Protein AF-A0A0Q5YP42-F1 (afdb_monomer)

Sequence (119 aa):
MPTTAIYAPRGNTLMAIGPDVPSATFDIVSFSGTVLGDRSNERRALLIWARCKATKGLVGGSIAQFCIETGWRRSTFEDRRRRACQRIADAKNSADAAISARDSDLTPVKSASDAMLTV

Nearest PDB structures (foldseek):
  3ktd-assembly2_C  TM=3.245E-01  e=7.751E+00  Corynebacterium glutamicum ATCC 13032
  3ktd-assembly1_B  TM=3.217E-01  e=7.751E+00  Corynebacterium glutamicum ATCC 13032

Radius of gyration: 23.54 Å; Cα contacts (8 Å, |Δi|>4): 55; chains: 1; bounding box: 39×55×82 Å

Solvent-acc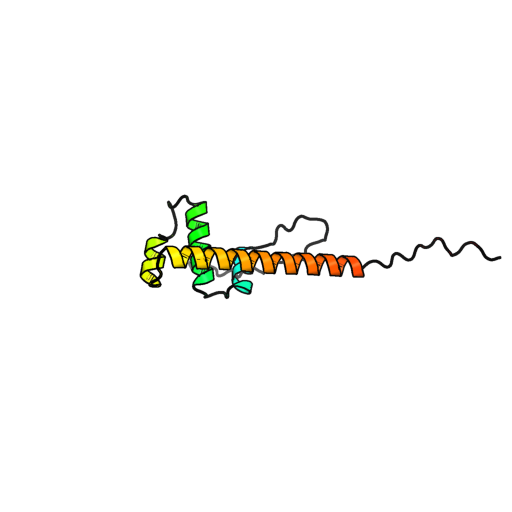essible surface area (backbone atoms only — not comparable to full-atom values): 7652 Å² total; per-residue (Å²): 135,86,83,77,80,81,86,72,81,79,74,83,84,76,71,87,82,66,97,90,55,85,74,88,74,76,52,64,70,62,49,42,26,74,74,54,35,79,84,31,68,61,38,52,51,42,52,42,52,53,38,22,61,77,44,74,62,76,48,63,77,53,72,67,56,53,25,62,77,69,72,42,52,73,66,56,51,53,53,49,37,52,52,50,52,48,54,49,50,53,53,49,51,54,52,54,50,54,50,56,55,54,61,63,72,71,65,79,81,72,72,89,75,81,86,80,84,87,131

pLDDT: mean 73.69, std 18.09, range [43.0, 95.25]

Structure (mmCIF, N/CA/C/O backbone):
data_AF-A0A0Q5YP42-F1
#
_entry.id   AF-A0A0Q5YP42-F1
#
loop_
_atom_site.group_PDB
_atom_site.id
_atom_site.type_symbol
_atom_site.label_atom_id
_atom_site.label_alt_id
_atom_site.label_comp_id
_atom_site.label_asym_id
_atom_site.label_entity_id
_atom_site.label_seq_id
_atom_site.pdbx_PDB_ins_code
_atom_site.Cartn_x
_atom_site.Cartn_y
_atom_site.Cartn_z
_atom_site.occupancy
_atom_site.B_iso_or_equiv
_atom_site.auth_seq_id
_atom_site.auth_comp_id
_atom_site.auth_asym_id
_atom_site.auth_atom_id
_atom_site.pdbx_PDB_model_num
ATOM 1 N N . MET A 1 1 ? -6.487 -44.520 10.528 1.00 49.25 1 MET A N 1
ATOM 2 C CA . MET A 1 1 ? -5.379 -44.228 9.590 1.00 49.25 1 MET A CA 1
ATOM 3 C C . MET A 1 1 ? -4.951 -42.780 9.794 1.00 49.25 1 MET A C 1
ATOM 5 O O . MET A 1 1 ? -5.850 -41.947 9.835 1.00 49.25 1 MET A O 1
ATOM 9 N N . PRO A 1 2 ? -3.659 -42.454 9.975 1.00 61.62 2 PRO A N 1
ATOM 10 C CA . PRO A 1 2 ? -3.226 -41.067 10.101 1.00 61.62 2 PRO A CA 1
ATOM 11 C C . PRO A 1 2 ? -3.082 -40.441 8.705 1.00 61.62 2 PRO A C 1
ATOM 13 O O . PRO A 1 2 ? -2.399 -40.979 7.837 1.00 61.62 2 PRO A O 1
ATOM 16 N N . THR A 1 3 ? -3.761 -39.319 8.473 1.00 61.50 3 THR A N 1
ATOM 17 C CA . THR A 1 3 ? -3.701 -38.537 7.231 1.00 61.50 3 THR A CA 1
ATOM 18 C C . THR A 1 3 ? -2.440 -37.675 7.220 1.00 61.50 3 THR A C 1
ATOM 20 O O . THR A 1 3 ? -2.432 -36.574 7.771 1.00 61.50 3 THR A O 1
ATOM 23 N N . THR A 1 4 ? -1.363 -38.160 6.604 1.00 65.81 4 THR A N 1
ATOM 24 C CA . THR A 1 4 ? -0.189 -37.330 6.298 1.00 65.81 4 THR A CA 1
ATOM 25 C C . THR A 1 4 ? -0.571 -36.303 5.231 1.00 65.81 4 THR A C 1
ATOM 27 O O . THR A 1 4 ? -1.028 -36.671 4.150 1.00 65.81 4 THR A O 1
ATOM 30 N N . ALA A 1 5 ? -0.394 -35.011 5.516 1.00 60.34 5 ALA A N 1
ATOM 31 C CA . ALA A 1 5 ? -0.582 -33.961 4.521 1.00 60.34 5 ALA A CA 1
ATOM 32 C C . ALA A 1 5 ? 0.525 -34.053 3.456 1.00 60.34 5 ALA A C 1
ATOM 34 O O . ALA A 1 5 ? 1.711 -33.987 3.777 1.00 60.34 5 ALA A O 1
ATOM 35 N N . ILE A 1 6 ? 0.141 -34.206 2.187 1.00 60.84 6 ILE A N 1
ATOM 36 C CA . ILE A 1 6 ? 1.075 -34.177 1.059 1.00 60.84 6 ILE A CA 1
ATOM 37 C C . ILE A 1 6 ? 1.528 -32.727 0.867 1.00 60.84 6 ILE A C 1
ATOM 39 O O . ILE A 1 6 ? 0.748 -31.866 0.457 1.00 60.84 6 ILE A O 1
ATOM 43 N N . TYR A 1 7 ? 2.793 -32.449 1.172 1.00 54.38 7 TYR A N 1
ATOM 44 C CA . TYR A 1 7 ? 3.435 -31.187 0.822 1.00 54.38 7 TYR A CA 1
ATOM 45 C C . TYR A 1 7 ? 3.734 -31.184 -0.684 1.00 54.38 7 TYR A C 1
ATOM 47 O O . TYR A 1 7 ? 4.683 -31.819 -1.136 1.00 54.38 7 TYR A O 1
ATOM 55 N N . ALA A 1 8 ? 2.902 -30.490 -1.462 1.00 61.41 8 ALA A N 1
ATOM 56 C CA . ALA A 1 8 ? 3.145 -30.218 -2.875 1.00 61.41 8 ALA A CA 1
ATOM 57 C C . ALA A 1 8 ? 3.630 -28.763 -3.019 1.00 61.41 8 ALA A C 1
ATOM 59 O O . ALA A 1 8 ? 2.803 -27.845 -2.959 1.00 61.41 8 ALA A O 1
ATOM 60 N N . PRO A 1 9 ? 4.942 -28.505 -3.174 1.00 54.12 9 PRO A N 1
ATOM 61 C CA . PRO A 1 9 ? 5.405 -27.172 -3.526 1.00 54.12 9 PRO A CA 1
ATOM 62 C C . PRO A 1 9 ? 4.781 -26.817 -4.876 1.00 54.12 9 PRO A C 1
ATOM 64 O O . PRO A 1 9 ? 4.972 -27.528 -5.863 1.00 54.12 9 PRO A O 1
ATOM 67 N N . ARG A 1 10 ? 3.980 -25.746 -4.928 1.00 52.69 10 ARG A N 1
ATOM 68 C CA . ARG A 1 10 ? 3.477 -25.244 -6.207 1.00 52.69 10 ARG A CA 1
ATOM 69 C C . ARG A 1 10 ? 4.692 -24.824 -7.022 1.00 52.69 10 ARG A C 1
ATOM 71 O O . ARG A 1 10 ? 5.364 -23.861 -6.662 1.00 52.69 10 ARG A O 1
ATOM 78 N N . GLY A 1 11 ? 4.985 -25.581 -8.079 1.00 47.44 11 GLY A N 1
ATOM 79 C CA . GLY A 1 11 ? 5.938 -25.161 -9.093 1.00 47.44 11 GLY A CA 1
ATOM 80 C C . GLY A 1 11 ? 5.554 -23.756 -9.531 1.00 47.44 11 GLY A C 1
ATOM 81 O O . GLY A 1 11 ? 4.381 -23.482 -9.782 1.00 47.44 11 GLY A O 1
ATOM 82 N N . ASN A 1 12 ? 6.522 -22.850 -9.520 1.00 53.34 12 ASN A N 1
ATOM 83 C CA . ASN A 1 12 ? 6.329 -21.469 -9.912 1.00 53.34 12 ASN A CA 1
ATOM 84 C C . ASN A 1 12 ? 5.919 -21.436 -11.394 1.00 53.34 12 ASN A C 1
ATOM 86 O O . ASN A 1 12 ? 6.774 -21.450 -12.275 1.00 53.34 12 ASN A O 1
ATOM 90 N N . THR A 1 13 ? 4.617 -21.445 -11.677 1.00 45.06 13 THR A N 1
ATOM 91 C CA . THR A 1 13 ? 4.045 -21.311 -13.024 1.00 45.06 13 THR A CA 1
ATOM 92 C C . THR A 1 13 ? 4.125 -19.855 -13.478 1.00 45.06 13 THR A C 1
ATOM 94 O O . THR A 1 13 ? 3.114 -19.233 -13.792 1.00 45.06 13 THR A O 1
ATOM 97 N N . LEU A 1 14 ? 5.327 -19.278 -13.470 1.00 48.91 14 LEU A N 1
ATOM 98 C CA . LEU A 1 14 ? 5.581 -18.028 -14.174 1.00 48.91 14 LEU A CA 1
ATOM 99 C C . LEU A 1 14 ? 5.798 -18.382 -15.641 1.00 48.91 14 LEU A C 1
ATOM 101 O O . LEU A 1 14 ? 6.866 -18.851 -16.026 1.00 48.91 14 LEU A O 1
ATOM 105 N N . MET A 1 15 ? 4.764 -18.187 -16.455 1.00 46.50 15 MET A N 1
ATOM 106 C CA . MET A 1 15 ? 4.938 -18.101 -17.900 1.00 46.50 15 MET A CA 1
ATOM 107 C C . MET A 1 15 ? 5.452 -16.707 -18.257 1.00 46.50 15 MET A C 1
ATOM 109 O O . MET A 1 15 ? 4.961 -15.705 -17.734 1.00 46.50 15 MET A O 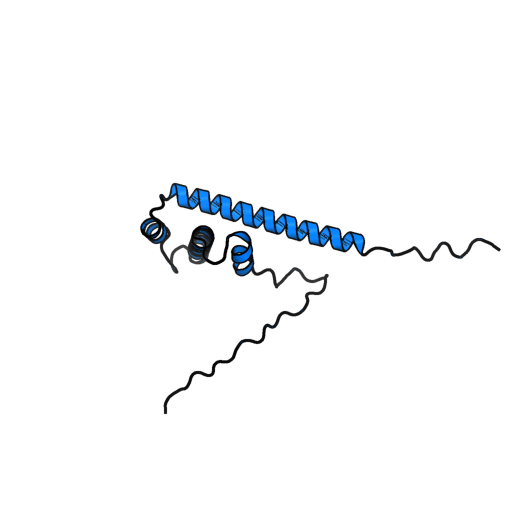1
ATOM 113 N N . ALA A 1 16 ? 6.445 -16.650 -19.146 1.00 46.66 16 ALA A N 1
ATOM 114 C CA . ALA A 1 16 ? 6.869 -15.405 -19.770 1.00 46.66 16 ALA A CA 1
ATOM 115 C C . ALA A 1 16 ? 5.684 -14.819 -20.553 1.00 46.66 16 ALA A C 1
ATOM 117 O O . ALA A 1 16 ? 5.049 -15.511 -21.348 1.00 46.66 16 ALA A O 1
ATOM 118 N N . ILE A 1 17 ? 5.352 -13.564 -20.270 1.00 47.44 17 ILE A N 1
ATOM 119 C CA . ILE A 1 17 ? 4.174 -12.887 -20.814 1.00 47.44 17 ILE A CA 1
ATOM 120 C C . ILE A 1 17 ? 4.538 -12.337 -22.196 1.00 47.44 17 ILE A C 1
ATOM 122 O O . ILE A 1 17 ? 5.544 -11.644 -22.333 1.00 47.44 17 ILE A O 1
ATOM 126 N N . GLY A 1 18 ? 3.734 -12.663 -23.211 1.00 51.78 18 GLY A N 1
ATOM 127 C CA . GLY A 1 18 ? 3.824 -12.061 -24.543 1.00 51.78 18 GLY A CA 1
ATOM 128 C C . GLY A 1 18 ? 3.208 -10.651 -24.582 1.00 51.78 18 GLY A C 1
ATOM 129 O O . GLY A 1 18 ? 2.331 -10.354 -23.771 1.00 51.78 18 GLY A O 1
ATOM 130 N N . PRO A 1 19 ? 3.635 -9.789 -25.521 1.00 54.56 19 PRO A N 1
ATOM 131 C CA . PRO A 1 19 ? 3.372 -8.343 -25.506 1.00 54.56 19 PRO A CA 1
ATOM 132 C C . PRO A 1 19 ? 1.915 -7.913 -25.769 1.00 54.56 19 PRO A C 1
ATOM 1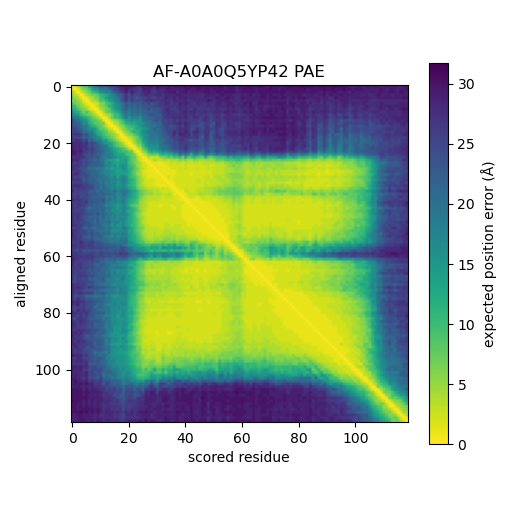34 O O . PRO A 1 19 ? 1.607 -6.739 -25.606 1.00 54.56 19 PRO A O 1
ATOM 137 N N . ASP A 1 20 ? 1.015 -8.828 -26.144 1.00 53.91 20 ASP A N 1
ATOM 138 C CA . ASP A 1 20 ? -0.336 -8.496 -26.642 1.00 53.91 20 ASP A CA 1
ATOM 139 C C . ASP A 1 20 ? -1.481 -8.918 -25.693 1.00 53.91 20 ASP A C 1
ATOM 141 O O . ASP A 1 20 ? -2.636 -9.061 -26.088 1.00 53.91 20 ASP A O 1
ATOM 145 N N . VAL A 1 21 ? -1.177 -9.160 -24.412 1.00 45.94 21 VAL A N 1
ATOM 146 C CA . VAL A 1 21 ? -2.184 -9.510 -23.394 1.00 45.94 21 VAL A CA 1
ATOM 147 C C . VAL A 1 21 ? -2.147 -8.474 -22.268 1.00 45.94 21 VAL A C 1
ATOM 149 O O . VAL A 1 21 ? -1.079 -8.267 -21.684 1.00 45.94 21 VAL A O 1
ATOM 152 N N . PRO A 1 22 ? -3.281 -7.843 -21.890 1.00 45.19 22 PRO A N 1
ATOM 153 C CA . PRO A 1 22 ? -3.342 -7.007 -20.697 1.00 45.19 22 PRO A CA 1
ATOM 154 C C . PRO A 1 22 ? -2.862 -7.828 -19.503 1.00 45.19 22 PRO A C 1
ATOM 156 O O . PRO A 1 22 ? -3.431 -8.881 -19.221 1.00 45.19 22 PRO A O 1
ATOM 159 N N . SER A 1 23 ? -1.789 -7.365 -18.856 1.00 46.91 23 SER A N 1
ATOM 160 C CA . SER A 1 23 ? -1.050 -8.069 -17.803 1.00 46.91 23 SER A CA 1
ATOM 161 C C . SER A 1 23 ? -1.973 -8.705 -16.757 1.00 46.91 23 SER A C 1
ATOM 163 O O . SER A 1 23 ? -2.326 -8.099 -15.746 1.00 46.91 23 SER A O 1
ATOM 165 N N . ALA A 1 24 ? -2.329 -9.971 -16.974 1.00 45.19 24 ALA A N 1
ATOM 166 C CA . ALA A 1 24 ? -3.054 -10.800 -16.017 1.00 45.19 24 ALA A CA 1
ATOM 167 C C . ALA A 1 24 ? -2.151 -11.251 -14.845 1.00 45.19 24 ALA A C 1
ATOM 169 O O . ALA A 1 24 ? -2.565 -12.058 -14.017 1.00 45.19 24 ALA A O 1
ATOM 170 N N . THR A 1 25 ? -0.927 -10.712 -14.749 1.00 53.94 25 THR A N 1
ATOM 171 C CA . THR A 1 25 ? 0.133 -11.164 -13.832 1.00 53.94 25 THR A CA 1
ATOM 172 C C . THR A 1 25 ? 0.667 -10.038 -12.941 1.00 53.94 25 THR A C 1
ATOM 174 O O . THR A 1 25 ? 1.617 -10.245 -12.188 1.00 53.94 25 THR A O 1
ATOM 177 N N . PHE A 1 26 ? 0.093 -8.830 -12.983 1.00 61.06 26 PHE A N 1
ATOM 178 C CA . PHE A 1 26 ? 0.498 -7.794 -12.034 1.00 61.06 26 PHE A CA 1
ATOM 179 C C . PHE A 1 26 ? -0.124 -8.052 -10.655 1.00 61.06 26 PHE A C 1
ATOM 181 O O . PHE A 1 26 ? -1.198 -7.548 -10.320 1.00 61.06 26 PHE A O 1
ATOM 188 N N . ASP A 1 27 ? 0.564 -8.851 -9.837 1.00 77.31 27 ASP A N 1
ATOM 189 C CA . ASP A 1 27 ? 0.195 -9.059 -8.441 1.00 77.31 27 ASP A CA 1
ATOM 190 C C . ASP A 1 27 ? 0.575 -7.830 -7.600 1.00 77.31 27 ASP A C 1
ATOM 192 O O . ASP A 1 27 ? 1.686 -7.702 -7.075 1.00 77.31 27 ASP A O 1
ATOM 196 N N . ILE A 1 28 ? -0.395 -6.927 -7.445 1.00 81.00 28 ILE A N 1
ATOM 197 C CA . ILE A 1 28 ? -0.283 -5.722 -6.617 1.00 81.00 28 ILE A CA 1
ATOM 198 C C . ILE A 1 28 ? 0.093 -6.035 -5.156 1.00 81.00 28 ILE A C 1
ATOM 200 O O . ILE A 1 28 ? 0.734 -5.215 -4.495 1.00 81.00 28 ILE A O 1
ATOM 204 N N . VAL A 1 29 ? -0.261 -7.215 -4.631 1.00 84.81 29 VAL A N 1
ATOM 205 C CA . VAL A 1 29 ? 0.073 -7.612 -3.255 1.00 84.81 29 VAL A CA 1
ATOM 206 C C . VAL A 1 29 ? 1.561 -7.917 -3.153 1.00 84.81 29 VAL A C 1
ATOM 208 O O . VAL A 1 29 ? 2.224 -7.395 -2.249 1.00 84.81 29 VAL A O 1
ATOM 211 N N . SER A 1 30 ? 2.105 -8.688 -4.091 1.00 84.06 30 SER A N 1
ATOM 212 C CA . SER A 1 30 ? 3.545 -8.945 -4.176 1.00 84.06 30 SER A CA 1
ATOM 213 C C . SER A 1 30 ? 4.331 -7.661 -4.455 1.00 84.06 30 SER A C 1
ATOM 215 O O . SER A 1 30 ? 5.291 -7.364 -3.744 1.00 84.06 30 SER A O 1
ATOM 217 N N . PHE A 1 31 ? 3.856 -6.818 -5.375 1.00 84.50 31 PHE A N 1
ATOM 218 C CA . PHE A 1 31 ? 4.478 -5.527 -5.687 1.00 84.50 31 PHE A CA 1
ATOM 219 C C . PHE A 1 31 ? 4.487 -4.554 -4.497 1.00 84.50 31 PHE A C 1
ATOM 221 O O . PHE A 1 31 ? 5.472 -3.867 -4.240 1.00 84.50 31 PHE A O 1
ATOM 228 N N . SER A 1 32 ? 3.430 -4.528 -3.680 1.00 87.88 32 SER A N 1
ATOM 229 C CA . SER A 1 32 ? 3.441 -3.719 -2.451 1.00 87.88 32 SER A CA 1
ATOM 230 C C . SER A 1 32 ? 4.558 -4.133 -1.478 1.00 87.88 32 SER A C 1
ATOM 232 O O . SER A 1 32 ? 5.046 -3.303 -0.712 1.00 87.88 32 SER A O 1
ATOM 234 N N . GLY A 1 33 ? 4.974 -5.405 -1.517 1.00 87.88 33 GLY A N 1
ATOM 235 C CA . GLY A 1 33 ? 6.083 -5.948 -0.733 1.00 87.88 33 GLY A CA 1
ATOM 236 C C . GLY A 1 33 ? 7.438 -5.425 -1.172 1.00 87.88 33 GLY A C 1
ATOM 237 O O . GLY A 1 33 ? 8.238 -5.028 -0.327 1.00 87.88 33 GLY A O 1
ATOM 238 N N . THR A 1 34 ? 7.661 -5.337 -2.483 1.00 88.44 34 THR A N 1
ATOM 239 C CA . THR A 1 34 ? 8.911 -4.808 -3.038 1.00 88.44 34 THR A CA 1
ATOM 240 C C . THR A 1 34 ? 9.050 -3.305 -2.789 1.00 88.44 34 THR A C 1
ATOM 242 O O . THR A 1 34 ? 10.129 -2.847 -2.427 1.00 88.44 34 THR A O 1
ATOM 245 N N . VAL A 1 35 ? 7.960 -2.537 -2.906 1.00 88.88 35 VAL A N 1
ATOM 246 C CA . VAL A 1 35 ? 7.989 -1.067 -2.765 1.00 88.88 35 VAL A CA 1
ATOM 247 C C . VAL A 1 35 ? 8.047 -0.608 -1.305 1.00 88.88 35 VAL A C 1
ATOM 249 O O . VAL A 1 35 ? 8.767 0.337 -0.970 1.00 88.88 35 VAL A O 1
ATOM 252 N N . LEU A 1 36 ? 7.258 -1.229 -0.423 1.00 88.25 36 LEU A N 1
ATOM 253 C CA . LEU A 1 36 ? 7.111 -0.787 0.970 1.00 88.25 36 LEU A CA 1
ATOM 254 C C . LEU A 1 36 ? 7.913 -1.635 1.962 1.00 88.25 36 LEU A C 1
ATOM 256 O O . LEU A 1 36 ? 8.000 -1.265 3.132 1.00 88.25 36 LEU A O 1
ATOM 260 N N . GLY A 1 37 ? 8.473 -2.761 1.526 1.00 88.06 37 GLY A N 1
ATOM 261 C CA . GLY A 1 37 ? 9.122 -3.753 2.374 1.00 88.06 37 GLY A CA 1
ATOM 262 C C . GLY A 1 37 ? 8.132 -4.784 2.916 1.00 88.06 37 GLY A C 1
ATOM 263 O O . GLY A 1 37 ? 7.068 -4.448 3.443 1.00 88.06 37 GLY A O 1
ATOM 264 N N . ASP A 1 38 ? 8.503 -6.063 2.838 1.00 81.81 38 ASP A N 1
ATOM 265 C CA . ASP A 1 38 ? 7.570 -7.166 3.078 1.00 81.81 38 ASP A CA 1
ATOM 266 C C . ASP A 1 38 ? 6.952 -7.183 4.480 1.00 81.81 38 ASP A C 1
ATOM 268 O O . ASP A 1 38 ? 5.790 -7.563 4.645 1.00 81.81 38 ASP A O 1
ATOM 272 N N . ARG A 1 39 ? 7.727 -6.760 5.484 1.00 86.50 39 ARG A N 1
ATOM 273 C CA . ARG A 1 39 ? 7.338 -6.747 6.902 1.00 86.50 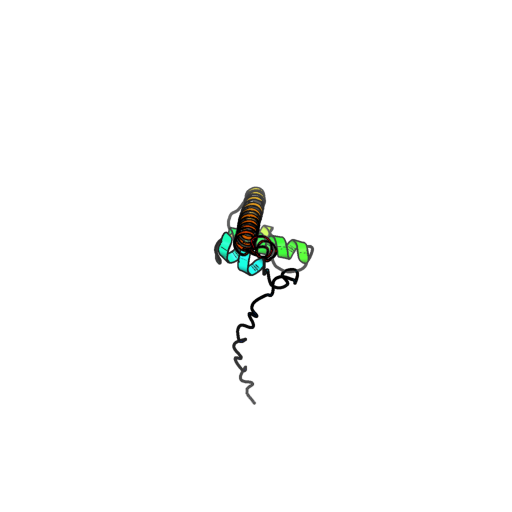39 ARG A CA 1
ATOM 274 C C . ARG A 1 39 ? 7.045 -5.347 7.440 1.00 86.50 39 ARG A C 1
ATOM 276 O O . ARG A 1 39 ? 6.901 -5.194 8.650 1.00 86.50 39 ARG A O 1
ATOM 283 N N . SER A 1 40 ? 6.968 -4.328 6.584 1.00 90.81 40 SER A N 1
ATOM 284 C CA . SER A 1 40 ? 6.753 -2.965 7.061 1.00 90.81 40 SER A CA 1
ATOM 285 C C . SER A 1 40 ? 5.342 -2.774 7.621 1.00 90.81 40 SER A C 1
ATOM 287 O O . SER A 1 40 ? 4.351 -3.315 7.117 1.00 90.81 40 SER A O 1
ATOM 289 N N . ASN A 1 41 ? 5.236 -1.954 8.669 1.00 90.19 41 ASN A N 1
ATOM 290 C CA . ASN A 1 41 ? 3.938 -1.573 9.227 1.00 90.19 41 ASN A CA 1
ATOM 291 C C . ASN A 1 41 ? 3.099 -0.776 8.215 1.00 90.19 41 ASN A C 1
ATOM 293 O O . ASN A 1 41 ? 1.875 -0.842 8.256 1.00 90.19 41 ASN A O 1
ATOM 297 N N . GLU A 1 42 ? 3.734 -0.078 7.269 1.00 90.31 42 GLU A N 1
ATOM 298 C CA . GLU A 1 42 ? 3.045 0.624 6.179 1.00 90.31 42 GLU A CA 1
ATOM 299 C C . GLU A 1 42 ? 2.359 -0.347 5.214 1.00 90.31 42 GLU A C 1
ATOM 301 O O . GLU A 1 42 ? 1.188 -0.151 4.883 1.00 90.31 42 GLU A O 1
ATOM 306 N N . ARG A 1 43 ? 3.031 -1.443 4.831 1.00 92.25 43 ARG A N 1
ATOM 307 C CA . ARG A 1 43 ? 2.414 -2.493 4.012 1.00 92.25 43 ARG A CA 1
ATOM 308 C C . ARG A 1 43 ? 1.263 -3.168 4.751 1.00 92.25 43 ARG A C 1
ATOM 310 O O . ARG A 1 43 ? 0.188 -3.346 4.184 1.00 92.25 43 ARG A O 1
ATOM 317 N N . ARG A 1 44 ? 1.451 -3.506 6.031 1.00 91.25 44 ARG A N 1
ATOM 318 C CA . ARG A 1 44 ? 0.387 -4.105 6.860 1.00 91.25 44 ARG A CA 1
ATOM 319 C C . ARG A 1 44 ? -0.833 -3.189 6.965 1.00 91.25 44 ARG A C 1
ATOM 321 O O . ARG A 1 44 ? -1.951 -3.657 6.764 1.00 91.25 44 ARG A O 1
ATOM 328 N N . ALA A 1 45 ? -0.619 -1.894 7.201 1.00 91.56 45 ALA A N 1
ATOM 329 C CA . ALA A 1 45 ? -1.680 -0.892 7.248 1.00 91.56 45 ALA A CA 1
ATOM 330 C C . ALA A 1 45 ? -2.470 -0.829 5.930 1.00 91.56 45 ALA A C 1
ATOM 332 O O . ALA A 1 45 ? -3.703 -0.833 5.942 1.00 91.56 45 ALA A O 1
ATOM 333 N N . LEU A 1 46 ? -1.767 -0.829 4.792 1.00 92.56 46 LEU A N 1
ATOM 334 C CA . LEU A 1 46 ? -2.386 -0.818 3.468 1.00 92.56 46 LEU A CA 1
ATOM 335 C C . LEU A 1 46 ? -3.231 -2.075 3.213 1.00 92.56 46 LEU A C 1
ATOM 337 O O . LEU A 1 46 ? -4.371 -1.962 2.766 1.00 92.56 46 LEU A O 1
ATOM 341 N N . LEU A 1 47 ? -2.701 -3.261 3.527 1.00 90.94 47 LEU A N 1
ATOM 342 C CA . LEU A 1 47 ? -3.393 -4.535 3.307 1.00 90.94 47 LEU A CA 1
ATOM 343 C C . LEU A 1 47 ? -4.621 -4.697 4.208 1.00 90.94 47 LEU A C 1
ATOM 345 O O . LEU A 1 47 ? -5.648 -5.201 3.755 1.00 90.94 47 LEU A O 1
ATOM 349 N N . ILE A 1 48 ? -4.545 -4.244 5.463 1.00 91.25 48 ILE A N 1
ATOM 350 C CA . ILE A 1 48 ? -5.702 -4.230 6.368 1.00 91.25 48 ILE A CA 1
ATOM 351 C C . ILE A 1 48 ? -6.773 -3.289 5.821 1.00 91.25 48 ILE A C 1
ATOM 353 O O . ILE A 1 48 ? -7.923 -3.695 5.699 1.00 91.25 48 ILE A O 1
ATOM 357 N N . TRP A 1 49 ? -6.409 -2.069 5.412 1.00 91.00 49 TRP A N 1
ATOM 358 C CA . TRP A 1 49 ? -7.365 -1.144 4.800 1.00 91.00 49 TRP A CA 1
ATOM 359 C C . TRP A 1 49 ? -8.021 -1.723 3.541 1.00 91.00 49 TRP A C 1
ATOM 361 O O . TRP A 1 49 ? -9.245 -1.654 3.410 1.00 91.00 49 TRP A O 1
ATOM 371 N N . ALA A 1 50 ? -7.232 -2.315 2.640 1.00 89.19 50 ALA A N 1
ATOM 372 C CA . ALA A 1 50 ? -7.733 -2.925 1.412 1.00 89.19 50 ALA A CA 1
ATOM 373 C C . ALA A 1 50 ? -8.709 -4.065 1.720 1.00 89.19 50 ALA A C 1
ATOM 375 O O . ALA A 1 50 ? -9.787 -4.140 1.129 1.00 89.19 50 ALA A O 1
ATOM 376 N N . ARG A 1 51 ? -8.379 -4.903 2.709 1.00 86.88 51 ARG A N 1
ATOM 377 C CA . ARG A 1 51 ? -9.258 -5.976 3.172 1.00 86.88 51 ARG A CA 1
ATOM 378 C C . ARG A 1 51 ? -10.549 -5.428 3.774 1.00 86.88 51 ARG A C 1
ATOM 380 O O . ARG A 1 51 ? -11.615 -5.845 3.340 1.00 86.88 51 ARG A O 1
ATOM 387 N N . CYS A 1 52 ? -10.476 -4.459 4.689 1.00 86.31 52 CYS A N 1
ATOM 388 C CA . CYS A 1 52 ? -11.665 -3.824 5.264 1.00 86.31 52 CYS A CA 1
ATOM 389 C C . CYS A 1 52 ? -12.558 -3.206 4.178 1.00 86.31 52 CYS A C 1
ATOM 391 O O . CYS A 1 52 ? -13.780 -3.273 4.274 1.00 86.31 52 C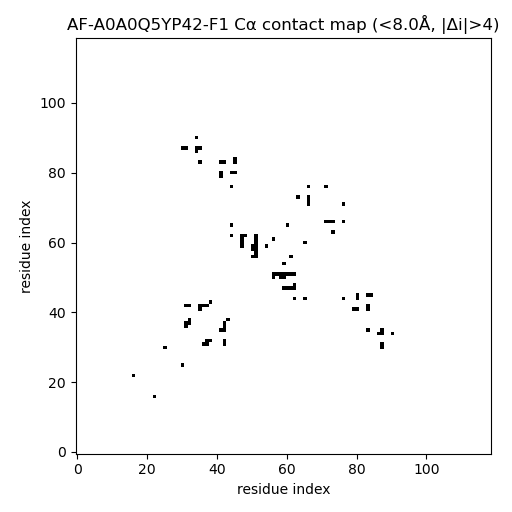YS A O 1
ATOM 393 N N . LYS A 1 53 ? -11.967 -2.615 3.133 1.00 86.50 53 LYS A N 1
ATOM 394 C CA . LYS A 1 53 ? -12.716 -2.082 1.990 1.00 86.50 53 LYS A CA 1
ATOM 395 C C . LYS A 1 53 ? -13.393 -3.185 1.178 1.00 86.50 53 LYS A C 1
ATOM 397 O O . LYS A 1 53 ? -14.578 -3.054 0.889 1.00 86.50 53 LYS A O 1
ATOM 402 N N . ALA A 1 54 ? -12.680 -4.263 0.859 1.00 85.00 54 ALA A N 1
ATOM 403 C CA . ALA A 1 54 ? -13.216 -5.385 0.091 1.00 85.00 54 ALA A CA 1
ATOM 404 C C . ALA A 1 54 ? -14.353 -6.113 0.826 1.00 85.00 54 ALA A C 1
ATOM 406 O O . ALA A 1 54 ? -15.340 -6.510 0.216 1.00 85.00 54 ALA A O 1
ATOM 407 N N . THR A 1 55 ? -14.241 -6.249 2.147 1.00 83.81 55 THR A N 1
ATOM 408 C CA . THR A 1 55 ? -15.191 -7.008 2.972 1.00 83.81 55 THR A CA 1
ATOM 409 C C . THR A 1 55 ? -16.265 -6.125 3.602 1.00 83.81 55 THR A C 1
ATOM 411 O O . THR A 1 55 ? -17.062 -6.613 4.397 1.00 83.81 55 THR A O 1
ATOM 414 N N . LYS A 1 56 ? -16.283 -4.819 3.292 1.00 79.00 56 LYS A N 1
ATOM 415 C CA . LYS A 1 56 ? -17.131 -3.812 3.958 1.00 79.00 56 LYS A CA 1
ATOM 416 C C . LYS A 1 56 ? -17.005 -3.846 5.492 1.00 79.00 56 LYS A C 1
ATOM 418 O O . LYS A 1 56 ? -17.956 -3.551 6.205 1.00 79.00 56 LYS A O 1
ATOM 423 N N . GLY A 1 57 ? -15.829 -4.223 5.996 1.00 70.94 57 GLY A N 1
ATOM 424 C CA . GLY A 1 57 ? -15.538 -4.354 7.424 1.00 70.94 57 GLY A CA 1
ATOM 425 C C . GLY A 1 57 ? -16.040 -5.646 8.076 1.00 70.94 57 GLY A C 1
ATOM 426 O O . GLY A 1 57 ? -15.855 -5.806 9.276 1.00 70.94 57 GLY A O 1
ATOM 427 N N . LEU A 1 58 ? -16.635 -6.572 7.316 1.00 64.62 58 LEU A N 1
ATOM 428 C CA . LEU A 1 58 ? -17.190 -7.821 7.853 1.00 64.62 58 LEU A CA 1
ATOM 429 C C . LEU A 1 58 ? -16.116 -8.869 8.165 1.00 64.62 58 LEU A C 1
ATOM 431 O O . LEU A 1 58 ? -16.314 -9.716 9.030 1.00 64.62 58 LEU A O 1
ATOM 435 N N . VAL A 1 59 ? -14.985 -8.841 7.451 1.00 63.09 59 VAL A N 1
ATOM 436 C CA . VAL A 1 59 ? -13.945 -9.873 7.555 1.00 63.09 59 VAL A CA 1
ATOM 437 C C . VAL A 1 59 ? -12.554 -9.248 7.571 1.00 63.09 59 VAL A C 1
ATOM 439 O O . VAL A 1 59 ? -12.184 -8.504 6.660 1.00 63.09 59 VAL A O 1
ATOM 442 N N . GLY A 1 60 ? -11.766 -9.637 8.577 1.00 58.97 60 GLY A N 1
ATOM 443 C CA . GLY A 1 60 ? -10.320 -9.442 8.627 1.00 58.97 60 GLY A CA 1
ATOM 444 C C . GLY A 1 60 ? -9.859 -8.126 9.242 1.00 58.97 60 GLY A C 1
ATOM 445 O O . GLY A 1 60 ? -9.492 -7.206 8.518 1.00 58.97 60 GLY A O 1
ATOM 446 N N . GLY A 1 61 ? -9.764 -8.121 10.574 1.00 66.00 61 GLY A N 1
ATOM 447 C CA . GLY A 1 61 ? -9.096 -7.089 11.366 1.00 66.00 61 GLY A CA 1
ATOM 448 C C . GLY A 1 61 ? -9.855 -5.763 11.435 1.00 66.00 61 GLY A C 1
ATOM 449 O O . GLY A 1 61 ? -10.461 -5.306 10.471 1.00 66.00 61 GLY A O 1
ATOM 450 N N . SER A 1 62 ? -9.804 -5.117 12.595 1.00 83.00 62 SER A N 1
ATOM 451 C CA . SER A 1 62 ? -10.280 -3.744 12.743 1.00 83.00 62 SER A CA 1
ATOM 452 C C . SER A 1 62 ? -9.110 -2.790 12.549 1.00 83.00 62 SER A C 1
ATOM 454 O O . SER A 1 62 ? -8.040 -2.990 13.124 1.00 83.00 62 SER A O 1
ATOM 456 N N . ILE A 1 63 ? -9.307 -1.711 11.788 1.00 88.62 63 ILE A N 1
ATOM 457 C CA . ILE A 1 63 ? -8.279 -0.671 11.717 1.00 88.62 63 ILE A CA 1
ATOM 458 C C . ILE A 1 63 ? -8.055 -0.036 13.099 1.00 88.62 63 ILE A C 1
ATOM 460 O O . ILE A 1 63 ? -6.935 0.347 13.423 1.00 88.62 63 ILE A O 1
ATOM 464 N N . ALA A 1 64 ? -9.095 0.027 13.939 1.00 88.44 64 ALA A N 1
ATOM 465 C CA . ALA A 1 64 ? -8.953 0.488 15.317 1.00 88.44 64 ALA A CA 1
ATOM 466 C C . ALA A 1 64 ? -8.015 -0.433 16.112 1.00 88.44 64 ALA A C 1
ATOM 468 O O . ALA A 1 64 ? -7.116 0.056 16.787 1.00 88.44 64 ALA A O 1
ATOM 469 N N . GLN A 1 65 ? -8.161 -1.752 15.950 1.00 88.94 65 GLN A N 1
ATOM 470 C CA . GLN A 1 65 ? -7.283 -2.739 16.580 1.00 88.94 65 GLN A CA 1
ATOM 471 C C . GLN A 1 65 ? -5.831 -2.587 16.106 1.00 88.94 65 GLN A C 1
ATOM 473 O O . GLN A 1 65 ? -4.918 -2.533 16.922 1.00 88.94 65 GLN A O 1
ATOM 478 N N . PHE A 1 66 ? -5.615 -2.410 14.800 1.00 90.25 66 PHE A N 1
ATOM 479 C CA . PHE A 1 66 ? -4.279 -2.147 14.260 1.00 90.25 66 PHE A CA 1
ATOM 480 C C . PHE A 1 66 ? -3.665 -0.854 14.821 1.00 90.25 66 PHE A C 1
ATOM 482 O O . PHE A 1 66 ? -2.480 -0.813 15.148 1.00 90.25 66 PHE A O 1
ATOM 489 N N . CYS A 1 67 ? -4.460 0.212 14.948 1.00 91.94 67 CYS A N 1
ATOM 490 C CA . CYS A 1 67 ? -4.026 1.468 15.558 1.00 91.94 67 CYS A CA 1
ATOM 491 C C . CYS A 1 67 ? -3.629 1.287 17.031 1.00 91.94 67 CYS A C 1
ATOM 493 O O . CYS A 1 67 ? -2.617 1.847 17.445 1.00 91.94 67 CYS A O 1
ATOM 495 N N . ILE A 1 68 ? -4.370 0.479 17.796 1.00 91.81 68 ILE A N 1
ATOM 496 C CA . ILE A 1 68 ? -4.032 0.138 19.186 1.00 91.81 68 ILE A CA 1
ATOM 497 C C . ILE A 1 68 ? -2.701 -0.624 19.241 1.00 91.81 68 ILE A C 1
ATOM 499 O O . ILE A 1 68 ? -1.795 -0.213 19.958 1.00 91.81 68 ILE A O 1
ATOM 503 N N . GLU A 1 69 ? -2.546 -1.678 18.437 1.00 90.88 69 GLU A N 1
ATOM 504 C CA . GLU A 1 69 ? -1.342 -2.525 18.418 1.00 90.88 69 GLU A CA 1
ATOM 505 C C . GLU A 1 69 ? -0.071 -1.766 18.018 1.00 90.88 69 GLU A C 1
ATOM 507 O O . GLU A 1 69 ? 1.018 -2.050 18.509 1.00 90.88 69 GLU A O 1
ATOM 512 N N . THR A 1 70 ? -0.200 -0.789 17.122 1.00 90.81 70 THR A N 1
ATOM 513 C CA . THR A 1 70 ? 0.929 0.011 16.623 1.00 90.81 70 THR A CA 1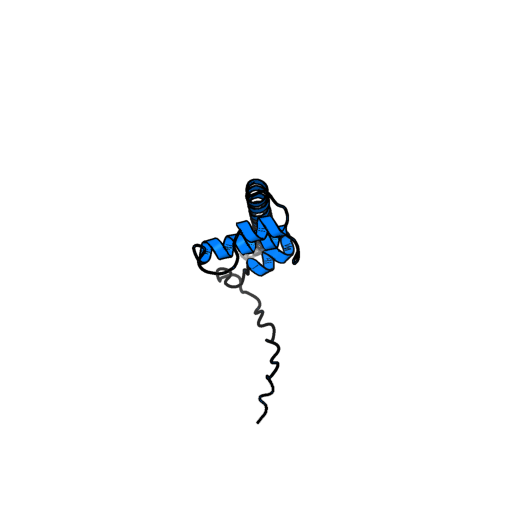
ATOM 514 C C . THR A 1 70 ? 1.151 1.310 17.396 1.00 90.81 70 THR A C 1
ATOM 516 O O . THR A 1 70 ? 2.128 2.014 17.133 1.00 90.81 70 THR A O 1
ATOM 519 N N . GLY A 1 71 ? 0.248 1.662 18.317 1.00 93.88 71 GLY A N 1
ATOM 520 C CA . GLY A 1 71 ? 0.233 2.960 18.995 1.00 93.88 71 GLY A CA 1
ATOM 521 C C . GLY A 1 71 ? -0.049 4.143 18.058 1.00 93.88 71 GLY A C 1
ATOM 522 O O . GLY A 1 71 ? 0.282 5.287 18.375 1.00 93.88 71 GLY A O 1
ATOM 523 N N . TRP A 1 72 ? -0.610 3.899 16.871 1.00 94.50 72 TRP A N 1
ATOM 524 C CA . TRP A 1 72 ? -0.873 4.945 15.884 1.00 94.50 72 TRP A CA 1
ATOM 525 C C . TRP A 1 72 ? -2.218 5.615 16.119 1.00 94.50 72 TRP A C 1
ATOM 527 O O . TRP A 1 72 ? -3.243 4.968 16.325 1.00 94.50 72 TRP A O 1
ATOM 537 N N . ARG A 1 73 ? -2.249 6.939 15.953 1.00 94.75 73 ARG A N 1
ATOM 538 C CA . ARG A 1 73 ? -3.514 7.667 15.824 1.00 94.75 73 ARG A CA 1
ATOM 539 C C . ARG A 1 73 ? -4.173 7.337 14.486 1.00 94.75 73 ARG A C 1
ATOM 541 O O . ARG A 1 73 ? -3.499 7.062 13.490 1.00 94.75 73 ARG A O 1
ATOM 548 N N . ARG A 1 74 ? -5.504 7.450 14.436 1.00 92.06 74 ARG A N 1
ATOM 549 C CA . ARG A 1 74 ? -6.281 7.234 13.206 1.00 92.06 74 ARG A CA 1
ATOM 550 C C . ARG A 1 74 ? -5.831 8.152 12.062 1.00 92.06 74 ARG A C 1
ATOM 552 O O . ARG A 1 74 ? -5.731 7.692 10.930 1.00 92.06 74 ARG A O 1
ATOM 559 N N . SER A 1 75 ? -5.507 9.411 12.361 1.00 94.00 75 SER A N 1
ATOM 560 C CA . SER A 1 75 ? -4.958 10.364 11.386 1.00 94.00 75 SER A CA 1
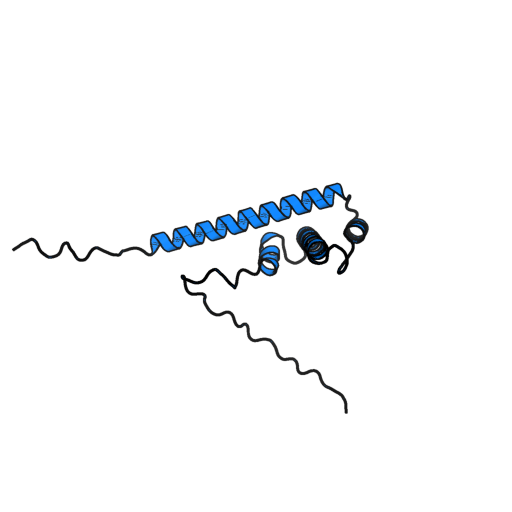ATOM 561 C C . SER A 1 75 ? -3.621 9.891 10.814 1.00 94.00 75 SER A C 1
ATOM 563 O O . SER A 1 75 ? -3.455 9.822 9.601 1.00 94.00 75 SER A O 1
ATOM 565 N N . THR A 1 76 ? -2.705 9.451 11.681 1.00 94.19 76 THR A N 1
ATOM 566 C CA . THR A 1 76 ? -1.405 8.901 11.279 1.00 94.19 76 THR A CA 1
ATOM 567 C C . THR A 1 76 ? -1.553 7.679 10.378 1.00 94.19 76 THR A C 1
ATOM 569 O O . THR A 1 76 ? -0.806 7.544 9.411 1.00 94.19 76 THR A O 1
ATOM 572 N N . PHE A 1 77 ? -2.521 6.802 10.663 1.00 93.88 77 PHE A N 1
ATOM 573 C CA . PHE A 1 77 ? -2.831 5.672 9.790 1.00 93.88 77 PHE A CA 1
ATOM 574 C C . PHE A 1 77 ? -3.236 6.139 8.388 1.00 93.88 77 PHE A C 1
ATOM 576 O O . PHE A 1 77 ? -2.694 5.641 7.404 1.00 93.88 77 PHE A O 1
ATOM 583 N N . GLU A 1 78 ? -4.171 7.085 8.283 1.00 93.81 78 GLU A N 1
ATOM 5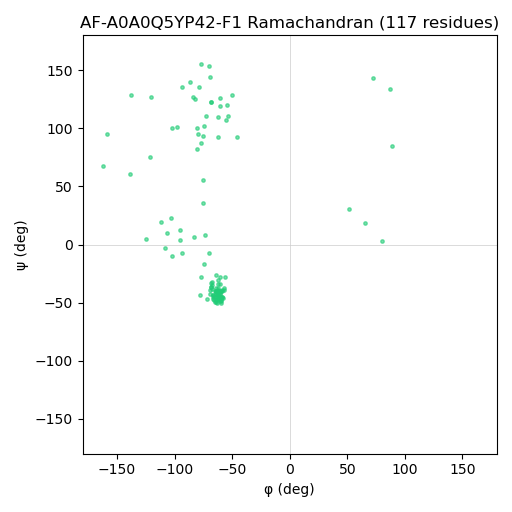84 C CA . GLU A 1 78 ? -4.657 7.564 6.984 1.00 93.81 78 GLU A CA 1
ATOM 585 C C . GLU A 1 78 ? -3.565 8.277 6.183 1.00 93.81 78 GLU A C 1
ATOM 587 O O . GLU A 1 78 ? -3.445 8.050 4.978 1.00 93.81 78 GLU A O 1
ATOM 592 N N . ASP A 1 79 ? -2.725 9.074 6.841 1.00 95.25 79 ASP A N 1
ATOM 593 C CA . ASP A 1 79 ? -1.615 9.759 6.180 1.00 95.25 79 ASP A CA 1
ATOM 594 C C . ASP A 1 79 ? -0.559 8.774 5.677 1.00 95.25 79 ASP A C 1
ATOM 596 O O . ASP A 1 79 ? -0.130 8.857 4.523 1.00 95.25 79 ASP A O 1
ATOM 600 N N . ARG A 1 80 ? -0.175 7.793 6.504 1.00 94.31 80 ARG A N 1
ATOM 601 C CA . ARG A 1 80 ? 0.767 6.741 6.095 1.00 94.31 80 ARG A CA 1
ATOM 602 C C . ARG A 1 80 ? 0.194 5.880 4.979 1.00 94.31 80 ARG A C 1
ATOM 604 O O . ARG A 1 80 ? 0.901 5.595 4.018 1.00 94.31 80 ARG A O 1
ATOM 611 N N . ARG A 1 81 ? -1.092 5.528 5.048 1.00 94.06 81 ARG A N 1
ATOM 612 C CA . ARG A 1 81 ? -1.793 4.812 3.976 1.00 94.06 81 ARG A CA 1
ATOM 613 C C . ARG A 1 81 ? -1.773 5.610 2.672 1.00 94.06 81 ARG A C 1
ATOM 615 O O . ARG A 1 81 ? -1.437 5.048 1.635 1.00 94.06 81 ARG A O 1
ATOM 622 N N . ARG A 1 82 ? -2.106 6.906 2.707 1.00 94.75 82 ARG A N 1
ATOM 623 C CA . ARG A 1 82 ? -2.096 7.776 1.518 1.00 94.75 82 ARG A CA 1
ATOM 624 C C . ARG A 1 82 ? -0.699 7.839 0.897 1.00 94.75 82 ARG A C 1
ATOM 626 O O . ARG A 1 82 ? -0.568 7.649 -0.307 1.00 94.75 82 ARG A O 1
ATOM 633 N N . ARG A 1 83 ? 0.339 8.034 1.717 1.00 94.00 83 ARG A N 1
ATOM 634 C CA . ARG A 1 83 ? 1.740 8.034 1.262 1.00 94.00 83 ARG A CA 1
ATOM 635 C C . ARG A 1 83 ? 2.158 6.687 0.674 1.00 94.00 83 ARG A C 1
ATOM 637 O O . ARG A 1 83 ? 2.813 6.661 -0.359 1.00 94.00 83 ARG A O 1
ATOM 644 N N . ALA A 1 84 ? 1.758 5.580 1.294 1.00 93.50 84 ALA A N 1
ATOM 645 C CA . ALA A 1 84 ? 2.027 4.237 0.790 1.00 93.50 84 ALA A CA 1
ATOM 646 C C . ALA A 1 84 ? 1.374 3.999 -0.583 1.00 93.50 84 ALA A C 1
ATOM 648 O O . ALA A 1 84 ? 2.037 3.507 -1.492 1.00 93.50 84 ALA A O 1
ATOM 649 N N . CYS A 1 85 ? 0.110 4.405 -0.760 1.00 92.75 85 CYS A N 1
ATOM 650 C CA . CYS A 1 85 ? -0.563 4.362 -2.061 1.00 92.75 85 CYS A CA 1
ATOM 651 C C . CYS A 1 85 ? 0.175 5.199 -3.109 1.00 92.75 85 CYS A C 1
ATOM 653 O O . CYS A 1 85 ? 0.382 4.713 -4.216 1.00 92.75 85 CYS A O 1
ATOM 655 N N . GLN A 1 86 ? 0.593 6.419 -2.754 1.00 94.19 86 GLN A N 1
ATOM 656 C CA . GLN A 1 86 ? 1.329 7.289 -3.670 1.00 94.19 86 GLN A CA 1
ATOM 657 C C . GLN A 1 86 ? 2.644 6.644 -4.113 1.00 94.19 86 GLN A C 1
ATOM 659 O O . GLN A 1 86 ? 2.885 6.513 -5.303 1.00 94.19 86 GLN A O 1
ATOM 664 N N . ARG A 1 87 ? 3.438 6.124 -3.169 1.00 92.31 87 ARG A N 1
ATOM 665 C CA . ARG A 1 87 ? 4.704 5.439 -3.475 1.00 92.31 87 ARG A CA 1
ATOM 666 C C . ARG A 1 87 ? 4.520 4.238 -4.399 1.00 92.31 87 ARG A C 1
ATOM 668 O O . ARG A 1 87 ? 5.345 4.013 -5.276 1.00 92.31 87 ARG A O 1
ATOM 675 N N . ILE A 1 88 ? 3.459 3.457 -4.196 1.00 90.19 88 ILE A N 1
ATOM 676 C CA . ILE A 1 88 ? 3.135 2.325 -5.073 1.00 90.19 88 ILE A CA 1
ATOM 677 C C . ILE A 1 88 ? 2.749 2.817 -6.470 1.00 90.19 88 ILE A C 1
ATOM 679 O O . ILE A 1 88 ? 3.205 2.237 -7.451 1.00 90.19 88 ILE A O 1
ATOM 683 N N . ALA A 1 89 ? 1.934 3.870 -6.566 1.00 89.31 89 ALA A N 1
ATOM 684 C CA . ALA A 1 89 ? 1.540 4.449 -7.846 1.00 89.31 89 ALA A CA 1
ATOM 685 C C . ALA A 1 89 ? 2.756 4.995 -8.608 1.00 89.31 89 ALA A C 1
ATOM 687 O O . ALA A 1 89 ? 2.938 4.658 -9.773 1.00 89.31 89 ALA A O 1
ATOM 688 N N . ASP A 1 90 ? 3.625 5.749 -7.933 1.00 89.81 90 ASP A N 1
ATOM 689 C CA . ASP A 1 90 ? 4.853 6.292 -8.516 1.00 89.81 90 ASP A CA 1
ATOM 690 C C . ASP A 1 90 ? 5.760 5.164 -9.022 1.00 89.81 90 ASP A C 1
ATOM 692 O O . ASP A 1 90 ? 6.180 5.176 -10.176 1.00 89.81 90 ASP A O 1
ATOM 696 N N . ALA A 1 91 ? 5.988 4.137 -8.196 1.00 86.75 91 ALA A N 1
ATOM 697 C CA . ALA A 1 91 ? 6.806 2.988 -8.572 1.00 86.75 91 ALA A CA 1
ATOM 698 C C . ALA A 1 91 ? 6.222 2.217 -9.766 1.00 86.75 91 ALA A C 1
ATOM 700 O O . ALA A 1 91 ? 6.972 1.777 -10.638 1.00 86.75 91 ALA A O 1
ATOM 701 N N . LYS A 1 92 ? 4.893 2.062 -9.827 1.00 83.88 92 LYS A N 1
ATOM 702 C CA . LYS A 1 92 ? 4.233 1.423 -10.968 1.00 83.88 92 LYS A CA 1
ATOM 703 C C . LYS A 1 92 ? 4.402 2.262 -12.235 1.00 83.88 92 LYS A C 1
ATOM 705 O O . LYS A 1 92 ? 4.805 1.725 -13.259 1.00 83.88 92 LYS A O 1
ATOM 710 N N . ASN A 1 93 ? 4.146 3.565 -12.153 1.00 84.75 93 ASN A N 1
ATOM 711 C CA . ASN A 1 93 ? 4.265 4.471 -13.293 1.00 84.75 93 ASN A CA 1
ATOM 712 C C . ASN A 1 93 ? 5.699 4.496 -13.840 1.00 84.75 93 ASN A C 1
ATOM 714 O O . ASN A 1 93 ? 5.897 4.475 -15.052 1.00 84.75 93 ASN A O 1
ATOM 718 N N . SER A 1 94 ? 6.708 4.484 -12.962 1.00 82.94 94 SER A N 1
ATOM 719 C CA . SER A 1 94 ? 8.110 4.369 -13.377 1.00 82.94 94 SER A CA 1
ATOM 720 C C . SER A 1 94 ? 8.413 3.035 -14.065 1.00 82.94 94 SER A C 1
ATOM 722 O O . SER A 1 94 ? 9.144 3.019 -15.053 1.00 82.94 94 SER A O 1
ATOM 724 N N . ALA A 1 95 ? 7.855 1.923 -13.576 1.00 81.06 95 ALA A N 1
ATOM 725 C CA . ALA A 1 95 ? 8.029 0.615 -14.206 1.00 81.06 95 ALA A CA 1
ATOM 726 C C . ALA A 1 95 ? 7.377 0.560 -15.599 1.00 81.06 95 ALA A C 1
ATOM 728 O O . ALA A 1 95 ? 8.009 0.098 -16.547 1.00 81.06 95 ALA A O 1
ATOM 729 N N . ASP A 1 96 ? 6.160 1.088 -15.739 1.00 77.12 96 ASP A N 1
ATOM 730 C CA . ASP A 1 96 ? 5.444 1.150 -17.018 1.00 77.12 96 ASP A CA 1
ATOM 731 C C . ASP A 1 96 ? 6.185 2.045 -18.035 1.00 77.12 96 ASP A C 1
ATOM 733 O O . ASP A 1 96 ? 6.322 1.687 -19.208 1.00 77.12 96 ASP A O 1
ATOM 737 N N . ALA A 1 97 ? 6.730 3.183 -17.586 1.00 75.50 97 ALA A N 1
ATOM 738 C CA . ALA A 1 97 ? 7.542 4.066 -18.425 1.00 75.50 97 ALA A CA 1
ATOM 739 C C . ALA A 1 97 ? 8.839 3.387 -18.898 1.00 75.50 97 ALA A C 1
ATOM 741 O O . ALA A 1 97 ? 9.221 3.527 -20.058 1.00 75.50 97 ALA A O 1
ATOM 742 N N . ALA A 1 98 ? 9.498 2.615 -18.029 1.00 73.00 98 ALA A N 1
ATOM 743 C CA . ALA A 1 98 ? 10.705 1.872 -18.384 1.00 73.00 98 ALA A CA 1
ATOM 744 C C . ALA A 1 98 ? 10.433 0.742 -19.392 1.00 73.00 98 ALA A C 1
ATOM 746 O O . ALA A 1 98 ? 11.273 0.479 -20.249 1.00 73.00 98 ALA A O 1
ATOM 747 N N . ILE A 1 99 ? 9.272 0.083 -19.305 1.00 74.44 99 ILE A N 1
ATOM 748 C CA . ILE A 1 99 ? 8.836 -0.907 -20.302 1.00 74.44 99 ILE A CA 1
ATOM 749 C C . ILE A 1 99 ? 8.610 -0.214 -21.648 1.00 74.44 99 ILE A C 1
ATOM 751 O O . ILE A 1 99 ? 9.203 -0.613 -22.644 1.00 74.44 99 ILE A O 1
ATOM 755 N N . SER A 1 100 ? 7.865 0.894 -21.645 1.00 66.88 100 SER A N 1
ATOM 756 C CA . SER A 1 100 ? 7.573 1.666 -22.859 1.00 66.88 100 SER A CA 1
ATOM 757 C C . SER A 1 100 ? 8.848 2.163 -23.559 1.00 66.88 100 SER A C 1
ATOM 759 O O . SER A 1 100 ? 8.938 2.122 -24.781 1.00 66.88 100 SER A O 1
ATOM 761 N N . ALA A 1 101 ? 9.859 2.588 -22.790 1.00 69.56 101 ALA A N 1
ATOM 762 C CA . ALA A 1 101 ? 11.154 3.018 -23.324 1.00 69.56 101 ALA A CA 1
ATOM 763 C C . ALA A 1 101 ? 11.969 1.863 -23.940 1.00 69.56 101 ALA A C 1
ATOM 765 O O . ALA A 1 101 ? 12.643 2.042 -24.954 1.00 69.56 101 ALA A O 1
ATOM 766 N N . ARG A 1 102 ? 11.899 0.661 -23.353 1.00 64.06 102 ARG A N 1
ATOM 767 C CA . ARG A 1 102 ? 12.563 -0.535 -23.898 1.00 64.06 102 ARG A CA 1
ATOM 768 C C . ARG A 1 102 ? 11.932 -0.999 -25.206 1.00 64.06 102 ARG A C 1
ATOM 770 O O . ARG A 1 102 ? 12.656 -1.426 -26.100 1.00 64.06 102 ARG A O 1
ATOM 777 N N . ASP A 1 103 ? 10.614 -0.884 -25.326 1.00 60.44 103 ASP A N 1
ATOM 778 C CA . ASP A 1 103 ? 9.899 -1.250 -26.550 1.00 60.44 103 ASP A CA 1
ATOM 779 C C . ASP A 1 103 ? 10.221 -0.286 -27.707 1.00 60.44 103 ASP A C 1
ATOM 781 O O . ASP A 1 103 ? 10.330 -0.721 -28.853 1.00 60.44 103 ASP A O 1
ATOM 785 N N . SER A 1 104 ? 10.469 1.001 -27.426 1.00 60.09 104 SER A N 1
ATOM 786 C CA . SER A 1 104 ? 10.917 1.958 -28.451 1.00 60.09 104 SER A CA 1
ATOM 787 C C . SER A 1 104 ? 12.327 1.681 -28.993 1.00 60.09 104 SER A C 1
ATOM 789 O O . SER A 1 104 ? 12.564 1.892 -30.184 1.00 60.09 104 SER A O 1
ATOM 791 N N . ASP A 1 105 ? 13.239 1.148 -28.172 1.00 59.00 105 ASP A N 1
ATOM 792 C CA . ASP A 1 105 ? 14.614 0.814 -28.588 1.00 59.00 105 ASP A CA 1
ATOM 793 C C . ASP A 1 105 ? 14.697 -0.453 -29.469 1.00 59.00 105 ASP A C 1
ATOM 795 O O . ASP A 1 105 ? 15.689 -0.670 -30.165 1.00 59.00 105 ASP A O 1
ATOM 799 N N . LEU A 1 106 ? 13.650 -1.286 -29.494 1.00 55.44 106 LEU A N 1
ATOM 800 C CA . LEU A 1 106 ? 13.585 -2.514 -30.298 1.00 55.44 106 LEU A CA 1
ATOM 801 C C . LEU A 1 106 ? 13.158 -2.292 -31.760 1.00 55.44 106 LEU A C 1
ATOM 803 O O . LEU A 1 106 ? 13.005 -3.264 -32.501 1.00 55.44 106 LEU A O 1
ATOM 807 N N . THR A 1 107 ? 13.013 -1.044 -32.222 1.00 56.31 107 THR A N 1
ATOM 808 C CA . THR A 1 107 ? 12.744 -0.761 -33.641 1.00 56.31 107 THR A CA 1
ATOM 809 C C . THR A 1 107 ? 14.009 -0.389 -34.423 1.00 56.31 107 THR A C 1
ATOM 811 O O . THR A 1 107 ? 14.412 0.769 -34.478 1.00 56.31 107 THR A O 1
ATOM 814 N N . PRO A 1 108 ? 14.573 -1.343 -35.185 1.00 51.12 108 PRO A N 1
ATOM 815 C CA . PRO A 1 108 ? 15.185 -1.019 -36.456 1.00 51.12 108 PRO A CA 1
ATOM 816 C C . PRO A 1 108 ? 14.471 -1.821 -37.544 1.00 51.12 108 PRO A C 1
ATOM 818 O O . PRO A 1 108 ? 15.013 -2.785 -38.080 1.00 51.12 108 PRO A O 1
ATOM 821 N N . VAL A 1 109 ? 13.258 -1.414 -37.927 1.00 51.72 109 VAL A N 1
ATOM 822 C CA . VAL A 1 109 ? 12.763 -1.791 -39.258 1.00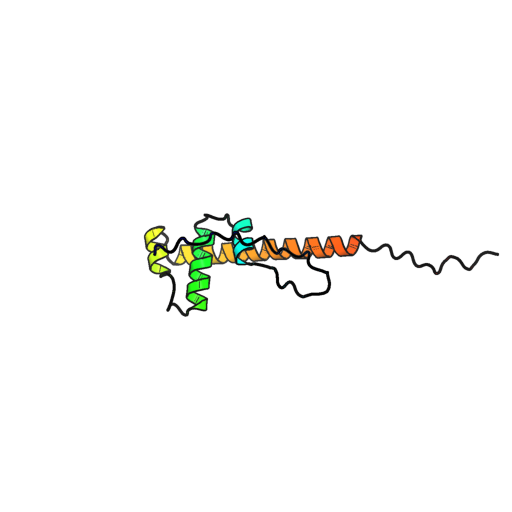 51.72 109 VAL A CA 1
ATOM 823 C C . VAL A 1 109 ? 13.411 -0.824 -40.235 1.00 51.72 109 VAL A C 1
ATOM 825 O O . VAL A 1 109 ? 12.862 0.211 -40.602 1.00 51.72 109 VAL A O 1
ATOM 828 N N . LYS A 1 110 ? 14.651 -1.151 -40.606 1.00 47.78 110 LYS A N 1
ATOM 829 C CA . LYS A 1 110 ? 15.319 -0.576 -41.767 1.00 47.78 110 LYS A CA 1
ATOM 830 C C . LYS A 1 110 ? 14.390 -0.829 -42.955 1.00 47.78 110 LYS A C 1
ATOM 832 O O . LYS A 1 110 ? 14.210 -1.975 -43.361 1.00 47.78 110 LYS A O 1
ATOM 837 N N . SER A 1 111 ? 13.741 0.229 -43.438 1.00 43.44 111 SER A N 1
ATOM 838 C CA . SER A 1 111 ? 12.879 0.181 -44.615 1.00 43.44 111 SER A CA 1
ATOM 839 C C . SER A 1 111 ? 13.675 -0.414 -45.776 1.00 43.44 111 SER A C 1
ATOM 841 O O . SER A 1 111 ? 14.627 0.191 -46.267 1.00 43.44 111 SER A O 1
ATOM 843 N N . ALA A 1 112 ? 13.315 -1.624 -46.197 1.00 49.03 112 ALA A N 1
ATOM 844 C CA . ALA A 1 112 ? 13.920 -2.327 -47.325 1.00 49.03 112 ALA A CA 1
ATOM 845 C C . ALA A 1 112 ? 13.448 -1.760 -48.682 1.00 49.03 112 ALA A C 1
ATOM 847 O O . ALA A 1 112 ? 13.247 -2.513 -49.628 1.00 49.03 112 ALA A O 1
ATOM 848 N N . SER A 1 113 ? 13.228 -0.443 -48.778 1.00 51.12 113 SER A N 1
ATOM 849 C CA . SER A 1 113 ? 12.780 0.233 -50.008 1.00 51.12 113 SER A CA 1
ATOM 850 C C . SER A 1 113 ? 13.849 1.099 -50.688 1.00 51.12 113 SER A C 1
ATOM 852 O O . SER A 1 113 ? 13.600 1.568 -51.789 1.00 51.12 113 SER A O 1
ATOM 854 N N . ASP A 1 114 ? 15.054 1.244 -50.124 1.00 43.00 114 ASP A N 1
ATOM 855 C CA . ASP A 1 114 ? 16.135 2.065 -50.721 1.00 43.00 114 ASP A CA 1
ATOM 856 C C . ASP A 1 114 ? 17.150 1.278 -51.580 1.00 43.00 114 ASP A C 1
ATOM 858 O O . ASP A 1 114 ? 18.199 1.796 -51.953 1.00 43.00 114 ASP A O 1
ATOM 862 N N . ALA A 1 115 ? 16.859 0.020 -51.934 1.00 47.78 115 ALA A N 1
ATOM 863 C CA . ALA A 1 115 ? 17.752 -0.821 -52.747 1.00 47.78 115 ALA A CA 1
ATOM 864 C C . ALA A 1 115 ? 17.328 -0.961 -54.226 1.00 47.78 115 ALA A C 1
ATOM 866 O O . ALA A 1 115 ? 17.717 -1.921 -54.887 1.00 47.78 115 ALA A O 1
ATOM 867 N N . MET A 1 116 ? 16.540 -0.026 -54.768 1.00 46.75 116 MET A N 1
ATOM 868 C CA . MET A 1 116 ? 16.204 0.010 -56.200 1.00 46.75 116 MET A CA 1
ATOM 869 C C . MET A 1 116 ? 16.241 1.436 -56.756 1.00 46.75 116 MET A C 1
ATOM 871 O O . MET A 1 116 ? 15.235 1.919 -57.256 1.00 46.75 116 MET A O 1
ATOM 875 N N . LEU A 1 117 ? 17.388 2.123 -56.703 1.00 48.31 117 LEU A N 1
ATOM 876 C CA . LEU A 1 117 ? 17.659 3.199 -57.668 1.00 48.31 117 LEU A CA 1
ATOM 877 C C . LEU A 1 117 ? 19.146 3.583 -57.745 1.00 48.31 117 LEU A C 1
ATOM 879 O O . LEU A 1 117 ? 19.532 4.686 -57.375 1.00 48.31 117 LEU A O 1
ATOM 883 N N . THR A 1 118 ? 20.002 2.689 -58.246 1.00 44.25 118 THR A N 1
ATOM 884 C CA . THR A 1 118 ? 21.213 3.102 -58.988 1.00 44.25 118 THR A CA 1
ATOM 885 C C . THR A 1 118 ? 21.706 1.953 -59.875 1.00 44.25 118 THR A C 1
ATOM 887 O O . THR A 1 118 ? 22.419 1.063 -59.416 1.00 44.25 118 THR A O 1
ATOM 890 N N . VAL A 1 119 ? 21.293 1.968 -61.144 1.00 46.25 119 VAL A N 1
ATOM 891 C CA . VAL A 1 119 ? 22.025 1.393 -62.286 1.00 46.25 119 VAL A CA 1
ATOM 892 C C . VAL A 1 119 ? 22.116 2.492 -63.329 1.00 46.25 119 VAL A C 1
ATOM 894 O O . VAL A 1 119 ? 21.079 3.169 -63.518 1.00 46.25 119 VAL A O 1
#

Secondary structure (DSSP, 8-state):
--------------PPPPTTS--TT--HHHHHHHHH-TT-HHHHHHHHHHHHHHTTTSSS--HHHHHHHHT--HHHHHHHHHHHHHHHHHHHHHHHHHHHHHHHHT-----TTSSS---

Foldseek 3Di:
DDDDDDDDDPDPPDDDDDPPDDPPPPPLLVLLCVQQNVPDLLSVLLVQVVVCVVCVNPDDDDNVVSCVVVVHDPVRSVVSNVVSVVSSVVVVVVVVVVVVVVVVVPDDPPPPPPPPDDD

Mean predicted aligned error: 14.56 Å